Protein AF-A0A1H3PL70-F1 (afdb_monomer_lite)

InterPro domains:
  IPR025326 Domain of unknown function DUF4232 [PF14016] (12-129)

Sequence (131 aa):
GNIEPSFELSSTGHVNAHLKVTNAGEASCTLTDDFPDITFMDREGNPSDGLQINHGQPGTGGPVILEPGQSAAADVEWPADQGGPDGPACNRVWAVSLKMNNGEPKTIEPTNSGVFDLCGGEATISSWQED

Foldseek 3Di:
DDKDKDWAWPAWDLTWIKIKIWQQDQAKDWQFPDDWDKFFADPVRDGFPQWDKDWFDLDDDGIDIHHNGDMTMGTIWTALPSDDVVFWDKTKGQWMWTHGPPDDIDIDGHDPFGIWIDTRSTIDGDGDDDD

Radius of gyration: 15.52 Å; chains: 1; bounding box: 48×27×43 Å

Structure (mmCIF, N/CA/C/O backbone):
data_AF-A0A1H3PL70-F1
#
_entry.id   AF-A0A1H3PL70-F1
#
loop_
_atom_site.group_PDB
_atom_site.id
_atom_site.type_symbol
_atom_site.label_atom_id
_atom_site.label_alt_id
_atom_site.label_comp_id
_atom_site.label_asym_id
_atom_site.label_entity_id
_atom_site.label_seq_id
_atom_site.pdbx_PDB_ins_code
_atom_site.Cartn_x
_atom_site.Cartn_y
_atom_site.Cartn_z
_atom_site.occupancy
_atom_site.B_iso_or_equiv
_atom_site.auth_seq_id
_atom_site.auth_comp_id
_atom_site.auth_asym_id
_atom_site.auth_atom_id
_atom_site.pdbx_PDB_model_num
ATOM 1 N N . GLY A 1 1 ? -14.930 8.640 11.636 1.00 59.16 1 GLY A N 1
ATOM 2 C CA . GLY A 1 1 ? -14.140 7.643 12.378 1.00 59.16 1 GLY A CA 1
ATOM 3 C C . GLY A 1 1 ? -12.678 7.919 12.129 1.00 59.16 1 GLY A C 1
ATOM 4 O O . GLY A 1 1 ? -12.356 8.367 11.036 1.00 59.16 1 GLY A O 1
ATOM 5 N N . ASN A 1 2 ? -11.822 7.721 13.127 1.00 72.44 2 ASN A N 1
ATOM 6 C CA . ASN A 1 2 ? -10.379 7.719 12.906 1.00 72.44 2 ASN A CA 1
ATOM 7 C C . ASN A 1 2 ? -10.026 6.383 12.238 1.00 72.44 2 ASN A C 1
ATOM 9 O O . ASN A 1 2 ? -10.356 5.335 12.790 1.00 72.44 2 ASN A O 1
ATOM 13 N N . ILE A 1 3 ? -9.446 6.410 11.041 1.00 71.88 3 ILE A N 1
ATOM 14 C CA . ILE A 1 3 ? -9.103 5.203 10.287 1.00 71.88 3 ILE A CA 1
ATOM 15 C C . ILE A 1 3 ? -7.589 5.102 10.207 1.00 71.88 3 ILE A C 1
ATOM 17 O O . ILE A 1 3 ? -6.921 6.025 9.748 1.00 71.88 3 ILE A O 1
ATOM 21 N N . GLU A 1 4 ? -7.056 3.967 10.639 1.00 76.75 4 GLU A N 1
ATOM 22 C CA . GLU A 1 4 ? -5.626 3.704 10.643 1.00 76.75 4 GLU A CA 1
ATOM 23 C C . GLU A 1 4 ? -5.301 2.612 9.625 1.00 76.75 4 GLU A C 1
ATOM 25 O O . GLU A 1 4 ? -5.595 1.436 9.867 1.00 76.75 4 GLU A O 1
ATOM 30 N N . PRO A 1 5 ? -4.713 2.978 8.474 1.00 72.38 5 PRO A N 1
ATOM 31 C CA . PRO A 1 5 ? -4.197 1.999 7.542 1.00 72.38 5 PRO A CA 1
ATOM 32 C C . PRO A 1 5 ? -2.791 1.541 7.963 1.00 72.38 5 PRO A C 1
ATOM 34 O O . PRO A 1 5 ? -2.024 2.297 8.574 1.00 72.38 5 PRO A O 1
ATOM 37 N N . SER A 1 6 ? -2.472 0.299 7.614 1.00 74.00 6 SER A N 1
ATOM 38 C CA . SER A 1 6 ? -1.172 -0.353 7.764 1.00 74.00 6 SER A CA 1
ATOM 39 C C . SER A 1 6 ? -0.886 -1.210 6.534 1.00 74.00 6 SER A C 1
ATOM 41 O O . SER A 1 6 ? -1.791 -1.878 6.033 1.00 74.00 6 SER A O 1
ATOM 43 N N . PHE A 1 7 ? 0.365 -1.225 6.089 1.00 74.56 7 PHE A N 1
ATOM 44 C CA . PHE A 1 7 ? 0.822 -1.968 4.918 1.00 74.56 7 PHE A CA 1
ATOM 45 C C . PHE A 1 7 ? 1.950 -2.913 5.322 1.00 74.56 7 PHE A C 1
ATOM 47 O O . PHE A 1 7 ? 2.856 -2.503 6.046 1.00 74.56 7 PHE A O 1
ATOM 54 N N . GLU A 1 8 ? 1.886 -4.160 4.866 1.00 75.56 8 GLU A N 1
ATOM 55 C CA . GLU A 1 8 ? 2.882 -5.185 5.160 1.00 75.56 8 GLU A CA 1
ATOM 56 C C . GLU A 1 8 ? 3.264 -5.949 3.887 1.00 75.56 8 GLU A C 1
ATOM 58 O O . GLU A 1 8 ? 2.410 -6.469 3.166 1.00 75.56 8 GLU A O 1
ATOM 63 N N . LEU A 1 9 ? 4.570 -6.042 3.626 1.00 72.19 9 LEU A N 1
ATOM 64 C CA . LEU A 1 9 ? 5.139 -6.937 2.619 1.00 72.19 9 LEU A CA 1
ATOM 65 C C . LEU A 1 9 ? 5.537 -8.243 3.304 1.00 72.19 9 LEU A C 1
ATOM 67 O O . LEU A 1 9 ? 6.350 -8.241 4.226 1.00 72.19 9 LEU A O 1
ATOM 71 N N . SER A 1 10 ? 4.956 -9.355 2.857 1.00 60.97 10 SER A N 1
ATOM 72 C CA . SER A 1 10 ? 5.045 -10.638 3.560 1.00 60.97 10 SER A CA 1
ATOM 73 C C . SER A 1 10 ? 6.434 -11.288 3.502 1.00 60.97 10 SER A C 1
ATOM 75 O O . SER A 1 10 ? 6.796 -11.999 4.435 1.00 60.97 10 SER A O 1
ATOM 77 N N . SER A 1 11 ? 7.218 -11.073 2.436 1.00 63.81 11 SER A N 1
ATOM 78 C CA . SER A 1 11 ? 8.627 -11.502 2.297 1.00 63.81 11 SER A CA 1
ATOM 79 C C . SER A 1 11 ? 9.191 -11.091 0.924 1.00 63.81 11 SER A C 1
ATOM 81 O O . SER A 1 11 ? 8.559 -10.320 0.211 1.00 63.81 11 SER A O 1
ATOM 83 N N . THR A 1 12 ? 10.381 -11.580 0.555 1.00 65.12 12 THR A N 1
ATOM 84 C CA . THR A 1 12 ? 10.922 -11.496 -0.811 1.00 65.12 12 THR A CA 1
ATOM 85 C C . THR A 1 12 ? 10.422 -12.641 -1.698 1.00 65.12 12 THR A C 1
ATOM 87 O O . THR A 1 12 ? 10.383 -13.781 -1.234 1.00 65.12 12 THR A O 1
ATOM 90 N N . GLY A 1 13 ? 10.141 -12.373 -2.976 1.00 63.41 13 GLY A N 1
ATOM 91 C CA . GLY A 1 13 ? 9.662 -13.351 -3.968 1.00 63.41 13 GLY A CA 1
ATOM 92 C C . GLY A 1 13 ? 8.372 -12.890 -4.648 1.00 63.41 13 GLY A C 1
ATOM 93 O O . GLY A 1 13 ? 8.049 -11.706 -4.587 1.00 63.41 13 GLY A O 1
ATOM 94 N N . HIS A 1 14 ? 7.626 -13.811 -5.271 1.00 66.62 14 HIS A N 1
ATOM 95 C CA . HIS A 1 14 ? 6.266 -13.539 -5.762 1.00 66.62 14 HIS A CA 1
ATOM 96 C C . HIS A 1 14 ? 5.374 -13.159 -4.575 1.00 66.62 14 HIS A C 1
ATOM 98 O O . HIS A 1 14 ? 5.044 -14.016 -3.751 1.00 66.62 14 HIS A O 1
ATOM 104 N N . VAL A 1 15 ? 5.038 -11.876 -4.451 1.00 64.94 15 VAL A N 1
ATOM 105 C CA . VAL A 1 15 ? 4.457 -11.325 -3.223 1.00 64.94 15 VAL A CA 1
ATOM 106 C C . VAL A 1 15 ? 3.236 -10.491 -3.558 1.00 64.94 15 VAL A C 1
ATOM 108 O O . VAL A 1 15 ? 3.310 -9.556 -4.348 1.00 64.94 15 VAL A O 1
ATOM 111 N N . ASN A 1 16 ? 2.144 -10.791 -2.861 1.00 66.88 16 ASN A N 1
ATOM 112 C CA . ASN A 1 16 ? 1.033 -9.870 -2.691 1.00 66.88 16 ASN A CA 1
ATOM 113 C C . ASN A 1 16 ? 1.307 -9.066 -1.418 1.00 66.88 16 ASN A C 1
ATOM 115 O O . ASN A 1 16 ? 1.650 -9.646 -0.381 1.00 66.88 16 ASN A O 1
ATOM 119 N N . ALA A 1 17 ? 1.195 -7.741 -1.477 1.00 73.31 17 ALA A N 1
ATOM 120 C CA . ALA A 1 17 ? 1.285 -6.942 -0.261 1.00 73.31 17 ALA A CA 1
ATOM 121 C C . ALA A 1 17 ? -0.049 -6.990 0.489 1.00 73.31 17 ALA A C 1
ATOM 123 O O . ALA A 1 17 ? -1.114 -6.909 -0.118 1.00 73.31 17 ALA A O 1
ATOM 124 N N . HIS A 1 18 ? 0.002 -7.109 1.811 1.00 76.50 18 HIS A N 1
ATOM 125 C CA . HIS A 1 18 ? -1.189 -7.118 2.646 1.00 76.50 18 HIS A CA 1
ATOM 126 C C . HIS A 1 18 ? -1.457 -5.707 3.155 1.00 76.50 18 HIS A C 1
ATOM 128 O O . HIS A 1 18 ? -0.664 -5.113 3.888 1.00 76.50 18 HIS A O 1
ATOM 134 N N . LEU A 1 19 ? -2.610 -5.168 2.784 1.00 77.25 19 LEU A N 1
ATOM 135 C CA . LEU A 1 19 ? -3.096 -3.894 3.279 1.00 77.25 19 LEU A CA 1
ATOM 136 C C . LEU A 1 19 ? -4.204 -4.158 4.291 1.00 77.25 19 LEU A C 1
ATOM 138 O O . LEU A 1 19 ? -5.158 -4.883 4.019 1.00 77.25 19 LEU A O 1
ATOM 142 N N . LYS A 1 20 ? -4.094 -3.541 5.464 1.00 79.62 20 LYS A N 1
ATOM 143 C CA . LYS A 1 20 ? -5.093 -3.613 6.528 1.00 79.62 20 LYS A CA 1
ATOM 144 C C . LYS A 1 20 ? -5.515 -2.210 6.937 1.00 79.62 20 LYS A C 1
ATOM 146 O O . LYS A 1 20 ? -4.693 -1.316 7.089 1.00 79.62 20 LYS A O 1
ATOM 151 N N . VAL A 1 21 ? -6.808 -2.033 7.155 1.00 78.69 21 VAL A N 1
ATOM 152 C CA . VAL A 1 21 ? -7.430 -0.784 7.589 1.00 78.69 21 VAL A CA 1
ATOM 153 C C . VAL A 1 21 ? -8.202 -1.061 8.867 1.00 78.69 21 VAL A C 1
ATOM 155 O O . VAL A 1 21 ? -9.015 -1.980 8.895 1.00 78.69 21 VAL A O 1
ATOM 158 N N . THR A 1 22 ? -7.960 -0.287 9.925 1.00 83.12 22 THR A N 1
ATOM 159 C CA . THR A 1 22 ? -8.627 -0.449 11.227 1.00 83.12 22 THR A CA 1
ATOM 160 C C . THR A 1 22 ? -9.402 0.810 11.598 1.00 83.12 22 THR A C 1
ATOM 162 O O . THR A 1 22 ? -8.882 1.917 11.465 1.00 83.12 22 THR A O 1
ATOM 165 N N . ASN A 1 23 ? -10.634 0.661 12.089 1.00 82.56 23 ASN A N 1
ATOM 166 C CA . ASN A 1 23 ? -11.371 1.768 12.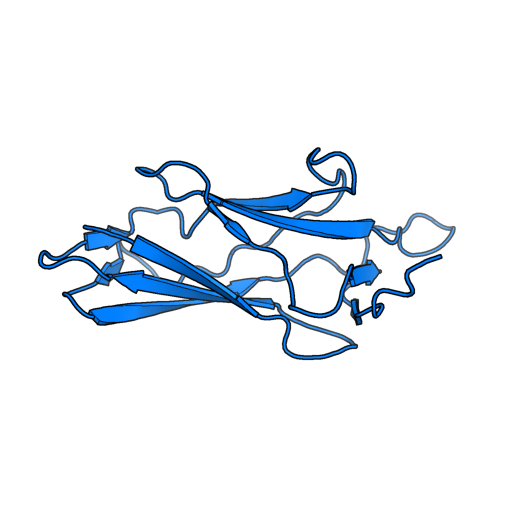695 1.00 82.56 23 ASN A CA 1
ATOM 167 C C . ASN A 1 23 ? -10.875 1.993 14.129 1.00 82.56 23 ASN A C 1
ATOM 169 O O . ASN A 1 23 ? -11.280 1.294 15.054 1.00 82.56 23 ASN A O 1
ATOM 173 N N . ALA A 1 24 ? -9.992 2.972 14.304 1.00 83.69 24 ALA A N 1
ATOM 174 C CA . ALA A 1 24 ? -9.461 3.399 15.596 1.00 83.69 24 ALA A CA 1
ATOM 175 C C . ALA A 1 24 ? -10.343 4.461 16.287 1.00 83.69 24 ALA A C 1
ATOM 177 O O . ALA A 1 24 ? -9.989 4.973 17.346 1.00 83.69 24 ALA A O 1
ATOM 178 N N . GLY A 1 25 ? -11.465 4.852 15.674 1.00 81.44 25 GLY A N 1
ATOM 179 C CA . GLY A 1 25 ? -12.417 5.795 16.253 1.00 81.44 25 GLY A CA 1
ATOM 180 C C . GLY A 1 25 ? -13.455 5.133 17.161 1.00 81.44 25 GLY A C 1
ATOM 181 O O . GLY A 1 25 ? -13.611 3.918 17.188 1.00 81.44 25 GLY A O 1
ATOM 182 N N . GLU A 1 26 ? -14.229 5.967 17.855 1.00 85.19 26 GLU A N 1
ATOM 183 C CA . GLU A 1 26 ? -15.310 5.529 18.756 1.00 85.19 26 GLU A CA 1
ATOM 184 C C . GLU A 1 26 ? -16.667 5.333 18.053 1.00 85.19 26 GLU A C 1
ATOM 186 O O . GLU A 1 26 ? -17.624 4.867 18.665 1.00 85.19 26 GLU A O 1
ATOM 191 N N . ALA A 1 27 ? -16.765 5.682 16.767 1.00 84.06 27 ALA A N 1
ATOM 192 C CA . ALA A 1 27 ? -17.977 5.550 15.958 1.00 84.06 27 ALA A CA 1
ATOM 193 C C . ALA A 1 27 ? -17.726 4.645 14.749 1.00 84.06 27 ALA A C 1
ATOM 195 O O . ALA A 1 27 ? -16.601 4.595 14.241 1.00 84.06 27 ALA A O 1
ATOM 196 N N . SER A 1 28 ? -18.776 3.980 14.260 1.00 81.50 28 SER A N 1
ATOM 197 C CA . SER A 1 28 ? -18.699 3.165 13.048 1.00 81.50 28 SER A CA 1
ATOM 198 C C . SER A 1 28 ? -18.230 3.985 11.842 1.00 81.50 28 SER A C 1
ATOM 200 O O . SER A 1 28 ? -18.425 5.203 11.744 1.00 81.50 28 SER A O 1
ATOM 202 N N . CYS A 1 29 ? -17.544 3.311 10.926 1.00 77.31 29 CYS A N 1
ATOM 203 C CA . CYS A 1 29 ? -17.018 3.901 9.709 1.00 77.31 29 CYS A CA 1
ATOM 204 C C . CYS A 1 29 ? -17.420 3.049 8.513 1.00 77.31 29 CYS A C 1
ATOM 206 O O . CYS A 1 29 ? -17.326 1.828 8.550 1.00 77.31 29 CYS A O 1
ATOM 208 N N . THR A 1 30 ? -17.882 3.695 7.451 1.00 78.81 30 THR A N 1
ATOM 209 C CA . THR A 1 30 ? -18.220 3.033 6.195 1.00 78.81 30 THR A CA 1
ATOM 210 C C . THR A 1 30 ? -17.093 3.269 5.199 1.00 78.81 30 THR A C 1
ATOM 212 O O . THR A 1 30 ? -16.803 4.415 4.860 1.00 78.81 30 THR A O 1
ATOM 215 N N . LEU A 1 31 ? -16.463 2.191 4.744 1.00 73.38 31 LEU A N 1
ATOM 216 C CA . LEU A 1 31 ? -15.561 2.189 3.603 1.00 73.38 31 LEU A CA 1
ATOM 217 C C . LEU A 1 31 ? -16.431 2.141 2.340 1.00 73.38 31 LEU A C 1
ATOM 219 O O . LEU A 1 31 ? -17.076 1.128 2.066 1.00 73.38 31 LEU A O 1
ATOM 223 N N . THR A 1 32 ? -16.522 3.258 1.625 1.00 63.44 32 THR A N 1
ATOM 224 C CA . THR A 1 32 ? -17.274 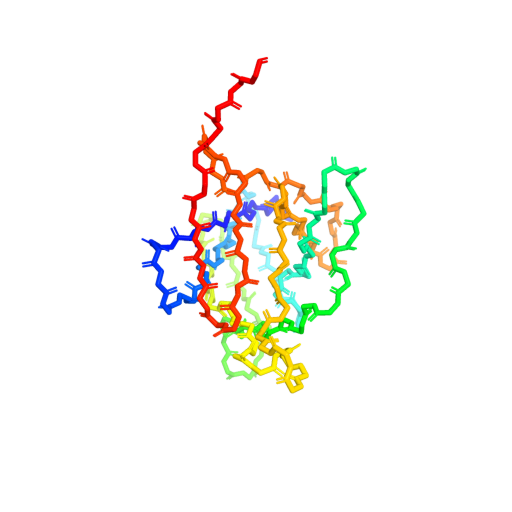3.368 0.366 1.00 63.44 32 THR A CA 1
ATOM 225 C C . THR A 1 32 ? -16.335 3.142 -0.806 1.00 63.44 32 THR A C 1
ATOM 227 O O . THR A 1 32 ? -15.338 3.853 -0.847 1.00 63.44 32 THR A O 1
ATOM 230 N N . ASP A 1 33 ? -16.694 2.205 -1.694 1.00 58.94 33 ASP A N 1
ATOM 231 C CA . ASP A 1 33 ? -16.154 1.778 -3.009 1.00 58.94 33 ASP A CA 1
ATOM 232 C C . ASP A 1 33 ? -14.631 1.742 -3.262 1.00 58.94 33 ASP A C 1
ATOM 234 O O . ASP A 1 33 ? -14.177 0.841 -3.965 1.00 58.94 33 ASP A O 1
ATOM 238 N N . ASP A 1 34 ? -13.834 2.570 -2.596 1.00 59.16 34 ASP A N 1
ATOM 239 C CA . ASP A 1 34 ? -12.380 2.583 -2.643 1.00 59.16 34 ASP A CA 1
ATOM 240 C C . ASP A 1 34 ? -11.824 2.223 -1.254 1.00 59.16 34 ASP A C 1
ATOM 242 O O . ASP A 1 34 ? -11.820 2.993 -0.284 1.00 59.16 34 ASP A O 1
ATOM 246 N N . PHE A 1 35 ? -11.365 0.977 -1.154 1.00 66.50 35 PHE A N 1
ATOM 247 C CA . PHE A 1 35 ? -10.274 0.612 -0.248 1.00 66.50 35 PHE A CA 1
ATOM 248 C C . PHE A 1 35 ? -9.083 1.544 -0.546 1.00 66.50 35 PHE A C 1
ATOM 250 O O . PHE A 1 35 ? -8.979 1.937 -1.706 1.00 66.50 35 PHE A O 1
ATOM 257 N N . PRO A 1 36 ? -8.237 1.961 0.427 1.00 71.88 36 PRO A N 1
ATOM 258 C CA . PRO A 1 36 ? -7.433 3.169 0.246 1.00 71.88 36 PRO A CA 1
ATOM 259 C C . PRO A 1 36 ? -6.677 3.172 -1.076 1.00 71.88 36 PRO A C 1
ATOM 261 O O . PRO A 1 36 ? -6.103 2.150 -1.460 1.00 71.88 36 PRO A O 1
ATOM 264 N N . ASP A 1 37 ? -6.652 4.330 -1.732 1.00 76.56 37 ASP A N 1
ATOM 265 C CA . ASP A 1 37 ? -5.774 4.549 -2.869 1.00 76.56 37 ASP A CA 1
ATOM 266 C C . ASP A 1 37 ? -4.341 4.310 -2.400 1.00 76.56 37 ASP A C 1
ATOM 268 O O . ASP A 1 37 ? -3.923 4.817 -1.355 1.00 76.56 37 ASP A O 1
ATOM 272 N N . ILE A 1 38 ? -3.595 3.533 -3.173 1.00 79.00 38 ILE A N 1
ATOM 273 C CA . ILE A 1 38 ? -2.227 3.144 -2.877 1.00 79.00 38 ILE A CA 1
ATOM 274 C C . ILE A 1 38 ? -1.366 3.836 -3.910 1.00 79.00 38 ILE A C 1
ATOM 276 O O . ILE A 1 38 ? -1.645 3.803 -5.106 1.00 79.00 38 ILE A O 1
ATOM 280 N N . THR A 1 39 ? -0.309 4.484 -3.456 1.00 81.06 39 THR A N 1
ATOM 281 C CA . THR A 1 39 ? 0.698 5.050 -4.344 1.00 81.06 39 THR A CA 1
ATOM 282 C C . THR A 1 39 ? 2.064 4.681 -3.813 1.00 81.06 39 THR A C 1
ATOM 284 O O . THR A 1 39 ? 2.421 5.038 -2.692 1.00 81.06 39 THR A O 1
ATOM 287 N N . PHE A 1 40 ? 2.830 3.961 -4.619 1.00 83.19 40 PHE A N 1
ATOM 288 C CA . PHE A 1 40 ? 4.244 3.744 -4.357 1.00 83.19 40 PHE A CA 1
ATOM 289 C C . PHE A 1 40 ? 5.018 5.000 -4.736 1.00 83.19 40 PHE A C 1
ATOM 291 O O . PHE A 1 40 ? 4.698 5.627 -5.745 1.00 83.19 40 PHE A O 1
ATOM 298 N N . MET A 1 41 ? 5.973 5.397 -3.902 1.00 84.38 41 MET A N 1
ATOM 299 C CA . MET A 1 41 ? 6.732 6.631 -4.078 1.00 84.38 41 MET A CA 1
ATOM 300 C C . MET A 1 41 ? 8.229 6.359 -4.227 1.00 84.38 41 MET A C 1
ATOM 302 O O . MET A 1 41 ? 8.783 5.477 -3.559 1.00 84.38 41 MET A O 1
ATOM 306 N N . ASP A 1 42 ? 8.870 7.146 -5.090 1.00 82.56 42 ASP A N 1
ATOM 307 C CA . ASP A 1 42 ? 10.322 7.210 -5.238 1.00 82.56 42 ASP A CA 1
ATOM 308 C C . ASP A 1 42 ? 10.989 7.898 -4.028 1.00 82.56 42 ASP A C 1
ATOM 310 O O . ASP A 1 42 ? 10.341 8.261 -3.039 1.00 82.56 42 ASP A O 1
ATOM 314 N N . ARG A 1 43 ? 12.315 8.060 -4.088 1.00 82.69 43 ARG A N 1
ATOM 315 C CA . ARG A 1 43 ? 13.106 8.676 -3.013 1.00 82.69 43 ARG A CA 1
ATOM 316 C C . ARG A 1 43 ? 12.718 10.133 -2.768 1.00 82.69 43 ARG A C 1
ATOM 318 O O . ARG A 1 43 ? 12.835 10.629 -1.649 1.00 82.69 43 ARG A O 1
ATOM 325 N N . GLU A 1 44 ? 12.318 10.823 -3.821 1.00 84.38 44 GLU A N 1
ATOM 326 C CA . GLU A 1 44 ? 11.943 12.226 -3.840 1.00 84.38 44 GLU A CA 1
ATOM 327 C C . GLU A 1 44 ? 10.486 12.451 -3.395 1.00 84.38 44 GLU A C 1
ATOM 329 O O . GLU A 1 44 ? 10.083 13.596 -3.180 1.00 84.38 44 GLU A O 1
ATOM 334 N N . GLY A 1 45 ? 9.716 11.375 -3.199 1.00 80.25 45 GLY A N 1
ATOM 335 C CA . GLY A 1 45 ? 8.313 11.410 -2.796 1.00 80.25 45 GLY A CA 1
ATOM 336 C C . GLY A 1 45 ? 7.338 11.555 -3.965 1.00 80.25 45 GLY A C 1
ATOM 337 O O . GLY A 1 45 ? 6.165 11.858 -3.742 1.00 80.25 45 GLY A O 1
ATOM 338 N N . ASN A 1 46 ? 7.791 11.356 -5.204 1.00 84.62 46 ASN A N 1
ATOM 339 C CA . ASN A 1 46 ? 6.918 11.339 -6.371 1.00 84.62 46 ASN A CA 1
ATOM 340 C C . ASN A 1 46 ? 6.318 9.942 -6.566 1.00 84.62 46 ASN A C 1
ATOM 342 O O . ASN A 1 46 ? 6.965 8.948 -6.236 1.00 84.62 46 ASN A O 1
ATOM 346 N N . PRO A 1 47 ? 5.107 9.836 -7.139 1.00 82.31 47 PRO A N 1
ATOM 347 C CA . PRO A 1 47 ? 4.547 8.554 -7.548 1.00 82.31 47 PRO A CA 1
ATOM 348 C C . PRO A 1 47 ? 5.496 7.788 -8.479 1.00 82.31 47 PRO A C 1
ATOM 350 O O . PRO A 1 47 ? 5.996 8.343 -9.454 1.00 82.31 47 PRO A O 1
ATOM 353 N N . SER A 1 48 ? 5.720 6.507 -8.197 1.00 77.56 48 SER A N 1
ATOM 354 C CA . SER A 1 48 ? 6.451 5.607 -9.084 1.00 77.56 48 SER A CA 1
ATOM 355 C C . SER A 1 48 ? 5.591 5.293 -10.311 1.00 77.56 48 SER A C 1
ATOM 357 O O . SER A 1 48 ? 4.578 4.594 -10.215 1.00 77.56 48 SER A O 1
ATOM 359 N N . ASP A 1 49 ? 5.992 5.815 -11.466 1.00 65.00 49 ASP A N 1
ATOM 360 C CA . ASP A 1 49 ? 5.321 5.556 -12.738 1.00 65.00 49 ASP A CA 1
ATOM 361 C C . ASP A 1 49 ? 5.444 4.075 -13.151 1.00 65.00 49 ASP A C 1
ATOM 363 O O . ASP A 1 49 ? 6.452 3.416 -12.910 1.00 65.00 49 ASP A O 1
ATOM 367 N N . GLY A 1 50 ? 4.415 3.530 -13.809 1.00 61.28 50 GLY A N 1
ATOM 368 C CA . GLY A 1 50 ? 4.459 2.172 -14.380 1.00 61.28 50 GLY A CA 1
ATOM 369 C C . GLY A 1 50 ? 4.067 1.029 -13.435 1.00 61.28 50 GLY A C 1
ATOM 370 O O . GLY A 1 50 ? 4.088 -0.129 -13.843 1.00 61.28 50 GLY A O 1
ATOM 371 N N . LEU A 1 51 ? 3.645 1.314 -12.201 1.00 67.44 51 LEU A N 1
ATOM 372 C CA . LEU A 1 51 ? 3.033 0.315 -11.320 1.00 67.44 51 LEU A CA 1
ATOM 373 C C . LEU A 1 51 ? 1.508 0.371 -11.446 1.00 67.44 51 LEU A C 1
ATOM 375 O O . LEU A 1 51 ? 0.857 1.274 -10.927 1.00 67.44 51 LEU A O 1
ATOM 379 N N . GLN A 1 52 ? 0.925 -0.606 -12.142 1.00 66.62 52 GLN A N 1
ATOM 380 C CA . GLN A 1 52 ? -0.520 -0.830 -12.077 1.00 66.62 52 GLN A CA 1
ATOM 381 C C . GLN A 1 52 ? -0.834 -1.629 -10.817 1.00 66.62 52 GLN A C 1
ATOM 383 O O . GLN A 1 52 ? -0.378 -2.759 -10.674 1.00 66.62 52 GLN A O 1
ATOM 388 N N . ILE A 1 53 ? -1.591 -1.033 -9.904 1.00 71.12 53 ILE A N 1
ATOM 389 C CA . ILE A 1 53 ? -1.941 -1.656 -8.632 1.00 71.12 53 ILE A CA 1
ATOM 390 C C . ILE A 1 53 ? -3.345 -2.240 -8.760 1.00 71.12 53 ILE A C 1
ATOM 392 O O . ILE A 1 53 ? -4.302 -1.521 -9.040 1.00 71.12 53 ILE A O 1
ATOM 396 N N . ASN A 1 54 ? -3.473 -3.546 -8.549 1.00 69.62 54 ASN A N 1
ATOM 397 C CA . ASN A 1 54 ? -4.766 -4.188 -8.376 1.00 69.62 54 ASN A CA 1
ATOM 398 C C . ASN A 1 54 ? -5.130 -4.115 -6.896 1.00 69.62 54 ASN A C 1
ATOM 400 O O . ASN A 1 54 ? -4.545 -4.802 -6.057 1.00 69.62 54 ASN A O 1
ATOM 404 N N . HIS A 1 55 ? -6.096 -3.257 -6.583 1.00 66.44 55 HIS A N 1
ATOM 405 C CA . HIS A 1 55 ? -6.634 -3.134 -5.239 1.00 66.44 55 HIS A CA 1
ATOM 406 C C . HIS A 1 55 ? -7.572 -4.314 -5.005 1.00 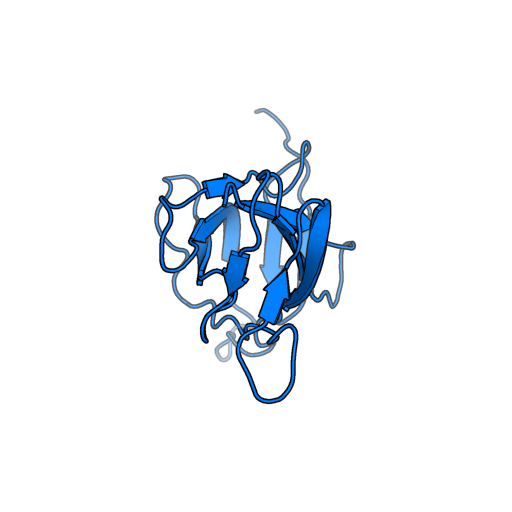66.44 55 HIS A C 1
ATOM 408 O O . HIS A 1 55 ? -8.642 -4.392 -5.615 1.00 66.44 55 HIS A O 1
ATOM 414 N N . GLY A 1 56 ? -7.198 -5.241 -4.126 1.00 59.03 56 GLY A N 1
ATOM 415 C CA . GLY A 1 56 ? -8.175 -6.172 -3.588 1.00 59.03 56 GLY A CA 1
ATOM 416 C C . GLY A 1 56 ? -9.316 -5.383 -2.938 1.00 59.03 56 GLY A C 1
ATOM 417 O O . GLY A 1 56 ? -9.085 -4.442 -2.177 1.00 59.03 56 GLY A O 1
ATOM 418 N N . GLN A 1 57 ? -10.563 -5.742 -3.237 1.00 61.84 57 GLN A N 1
ATOM 419 C CA . GLN A 1 57 ? -11.702 -5.213 -2.492 1.00 61.84 57 GLN A CA 1
ATOM 420 C C . GLN A 1 57 ? -11.871 -6.045 -1.213 1.00 61.84 57 GLN A C 1
ATOM 422 O O . GLN A 1 57 ? -11.971 -7.270 -1.309 1.00 61.84 57 GLN A O 1
ATOM 427 N N . PRO A 1 58 ? -11.980 -5.435 -0.017 1.00 59.81 58 PRO A N 1
ATOM 428 C CA . PRO A 1 58 ? -12.204 -6.164 1.238 1.00 59.81 58 PRO A CA 1
ATOM 429 C C . PRO A 1 58 ? -13.602 -6.810 1.349 1.00 59.81 58 PRO A C 1
ATOM 431 O O . PRO A 1 58 ? -14.005 -7.248 2.425 1.00 59.81 58 PRO A O 1
ATOM 434 N N . GLY A 1 59 ? -14.375 -6.862 0.263 1.00 53.66 59 GLY A N 1
ATOM 435 C CA . GLY A 1 59 ? -15.706 -7.450 0.226 1.00 53.66 59 GLY A CA 1
ATOM 436 C C . GLY A 1 59 ? -16.276 -7.477 -1.188 1.00 53.66 59 GLY A C 1
ATOM 437 O O . GLY A 1 59 ? -16.015 -6.596 -2.002 1.00 53.66 59 GLY A O 1
ATOM 438 N N . THR A 1 60 ? -17.073 -8.500 -1.484 1.00 49.16 60 THR A N 1
ATOM 439 C CA . THR A 1 60 ? -17.743 -8.673 -2.775 1.00 49.16 60 THR A CA 1
ATOM 440 C C . THR A 1 60 ? -19.162 -8.104 -2.699 1.00 49.16 60 THR A C 1
ATOM 442 O O . THR A 1 60 ? -20.108 -8.800 -2.340 1.00 49.16 60 THR A O 1
ATOM 445 N N . GLY A 1 61 ? -19.330 -6.820 -3.037 1.00 55.16 61 GLY A N 1
ATOM 446 C CA . GLY A 1 61 ? -20.649 -6.287 -3.417 1.00 55.16 61 GLY A CA 1
ATOM 447 C C . GLY A 1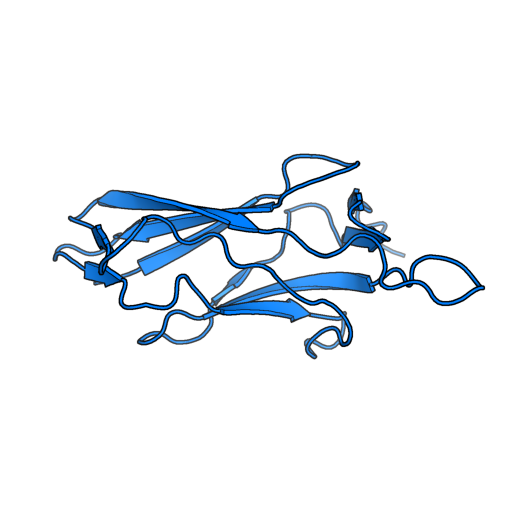 61 ? -21.321 -5.266 -2.491 1.00 55.16 61 GLY A C 1
ATOM 448 O O . GLY A 1 61 ? -22.547 -5.169 -2.515 1.00 55.16 61 GLY A O 1
ATOM 449 N N . GLY A 1 62 ? -20.572 -4.487 -1.708 1.00 60.72 62 GLY A N 1
ATOM 450 C CA . GLY A 1 62 ? -21.141 -3.346 -0.985 1.00 60.72 62 GLY A CA 1
ATOM 451 C C . GLY A 1 62 ? -20.143 -2.618 -0.083 1.00 60.72 62 GLY A C 1
ATOM 452 O O . GLY A 1 62 ? -19.029 -3.107 0.114 1.00 60.72 62 GLY A O 1
ATOM 453 N N . PRO A 1 63 ? -20.537 -1.464 0.483 1.00 71.75 63 PRO A N 1
ATOM 454 C CA . PRO A 1 63 ? -19.693 -0.721 1.406 1.00 71.75 63 PRO A CA 1
ATOM 455 C C . PRO A 1 63 ? -19.369 -1.562 2.648 1.00 71.75 63 PRO A C 1
ATOM 457 O O . PRO A 1 63 ? -20.258 -2.168 3.252 1.00 71.75 63 PRO A O 1
ATOM 460 N N . VAL A 1 64 ? -18.099 -1.579 3.052 1.00 76.69 64 VAL A N 1
ATOM 461 C CA . VAL A 1 64 ? -17.661 -2.299 4.256 1.00 76.69 64 VAL A CA 1
ATOM 462 C C . VAL A 1 64 ? -17.866 -1.402 5.469 1.00 76.69 64 VAL A C 1
ATOM 464 O O . VAL A 1 64 ? -17.274 -0.330 5.564 1.00 76.69 64 VAL A O 1
ATOM 467 N N . ILE A 1 65 ? -18.705 -1.829 6.410 1.00 82.69 65 ILE A N 1
ATOM 468 C CA . ILE A 1 65 ? -18.920 -1.114 7.673 1.00 82.69 65 ILE A CA 1
ATOM 469 C C . ILE A 1 65 ? -17.984 -1.702 8.730 1.00 82.69 65 ILE A C 1
ATOM 471 O O . ILE A 1 65 ? -18.043 -2.894 9.019 1.00 82.69 65 ILE A O 1
ATOM 475 N N . LEU A 1 66 ? -17.131 -0.854 9.301 1.00 83.19 66 LEU A N 1
ATOM 476 C CA . LEU A 1 66 ? -16.240 -1.170 10.410 1.00 83.19 66 LEU A CA 1
ATOM 477 C C . LEU A 1 66 ? -16.755 -0.513 11.691 1.00 83.19 66 LEU A C 1
ATOM 479 O O . LEU A 1 66 ? -16.744 0.713 11.819 1.00 83.19 66 LEU A O 1
ATOM 483 N N . GLU A 1 67 ? -17.156 -1.317 12.666 1.00 88.56 67 GLU A N 1
ATOM 484 C CA . GLU A 1 67 ? -17.392 -0.870 14.042 1.00 88.56 67 GLU A CA 1
ATOM 485 C C . GLU A 1 67 ? -16.072 -0.474 14.736 1.00 88.56 67 GLU A C 1
ATOM 487 O O . GLU A 1 67 ? -14.992 -0.831 14.248 1.00 88.56 67 GLU A O 1
ATOM 492 N N . PRO A 1 68 ? -16.112 0.263 15.864 1.00 88.38 68 PRO A N 1
ATOM 493 C CA . PRO A 1 68 ? -14.917 0.586 16.643 1.00 88.38 68 PRO A CA 1
ATOM 494 C C . PRO A 1 68 ? -14.041 -0.645 16.922 1.00 88.38 68 PRO A C 1
ATOM 496 O O . PRO A 1 68 ? -14.508 -1.656 17.447 1.00 88.38 68 PRO A O 1
ATOM 499 N N . GLY A 1 69 ? -12.764 -0.562 16.549 1.00 84.38 69 GLY A N 1
ATOM 500 C CA . GLY A 1 69 ? -11.773 -1.631 16.688 1.00 84.38 69 GLY A CA 1
ATOM 501 C C . GLY A 1 69 ? -11.801 -2.710 15.600 1.00 84.38 69 GLY A C 1
ATOM 502 O O . GLY A 1 69 ? -10.927 -3.576 15.599 1.00 84.38 69 GLY A O 1
ATOM 503 N N . GLN A 1 70 ? -12.759 -2.689 14.668 1.00 84.69 70 GLN A N 1
ATOM 504 C CA . GLN A 1 70 ? -12.790 -3.646 13.562 1.00 84.69 70 GLN A CA 1
ATOM 505 C C . GLN A 1 70 ? -11.797 -3.283 12.459 1.00 84.69 70 GLN A C 1
ATOM 507 O O . GLN A 1 70 ? -11.471 -2.112 12.240 1.00 84.69 70 GLN A O 1
ATOM 512 N N . SER A 1 71 ? -11.357 -4.308 11.729 1.00 82.88 71 SER A N 1
ATOM 513 C CA . SER A 1 71 ? -10.445 -4.161 10.602 1.00 82.88 71 SER A CA 1
ATOM 514 C C . SER A 1 71 ? -10.978 -4.828 9.339 1.00 82.88 71 SER A C 1
ATOM 516 O O . SER A 1 71 ? -11.624 -5.872 9.405 1.00 82.88 71 SER A O 1
ATOM 518 N N . ALA A 1 72 ? -10.619 -4.254 8.197 1.00 79.00 72 ALA A N 1
ATOM 519 C CA . ALA A 1 72 ? -10.710 -4.863 6.877 1.00 79.00 72 ALA A CA 1
ATOM 520 C C . ALA A 1 72 ? -9.295 -5.074 6.327 1.00 79.00 72 ALA A C 1
ATOM 522 O O . ALA A 1 72 ? -8.394 -4.295 6.640 1.00 79.00 72 ALA A O 1
ATOM 523 N N . ALA A 1 73 ? -9.096 -6.105 5.512 1.00 78.06 73 ALA A N 1
ATOM 524 C CA . ALA A 1 73 ? -7.827 -6.349 4.840 1.00 78.06 73 ALA A CA 1
ATOM 525 C C . ALA A 1 73 ? -8.059 -6.745 3.383 1.00 78.06 73 ALA A C 1
ATOM 527 O O . ALA A 1 73 ? -9.101 -7.319 3.062 1.00 78.06 73 ALA A O 1
ATOM 528 N N . ALA A 1 74 ? -7.091 -6.435 2.528 1.00 73.94 74 ALA A N 1
ATOM 529 C CA . ALA A 1 74 ? -7.057 -6.907 1.159 1.00 73.94 74 ALA A CA 1
ATOM 530 C C . ALA A 1 74 ? -5.618 -7.110 0.687 1.00 73.94 74 ALA A C 1
ATOM 532 O O . ALA A 1 74 ? -4.680 -6.494 1.203 1.00 73.94 74 ALA A O 1
ATOM 533 N N . ASP A 1 75 ? -5.489 -7.962 -0.320 1.00 75.25 75 ASP A N 1
ATOM 534 C CA . ASP A 1 75 ? -4.231 -8.217 -0.997 1.00 75.25 75 ASP A CA 1
ATOM 535 C C . ASP A 1 75 ? -4.052 -7.216 -2.138 1.00 75.25 75 ASP A C 1
ATOM 537 O O . ASP A 1 75 ? -5.004 -6.841 -2.827 1.00 75.25 75 ASP A O 1
ATOM 541 N N . VAL A 1 76 ? -2.819 -6.762 -2.300 1.00 74.38 76 VAL A N 1
ATOM 542 C CA . VAL A 1 76 ? -2.397 -5.795 -3.303 1.00 74.38 76 VAL A CA 1
ATOM 543 C C . VAL A 1 76 ? -1.445 -6.506 -4.243 1.00 74.38 76 VAL A C 1
ATOM 545 O O . VAL A 1 76 ? -0.417 -7.029 -3.809 1.00 74.38 76 VAL A O 1
ATOM 548 N N . GLU A 1 77 ? -1.785 -6.504 -5.526 1.00 74.00 77 GLU A N 1
ATOM 549 C CA . GLU A 1 77 ? -0.995 -7.158 -6.568 1.00 74.00 77 GLU A CA 1
ATOM 550 C C . GLU A 1 77 ? -0.524 -6.128 -7.600 1.00 74.00 77 GLU A C 1
ATOM 552 O O . GLU A 1 77 ? -1.231 -5.163 -7.898 1.00 74.00 77 GLU A O 1
ATOM 557 N N . TRP A 1 78 ? 0.655 -6.348 -8.182 1.00 75.19 78 TRP A N 1
ATOM 558 C CA . TRP A 1 78 ? 1.164 -5.600 -9.335 1.00 75.19 78 TRP A CA 1
ATOM 559 C C . TRP A 1 78 ? 1.565 -6.583 -10.445 1.00 75.19 78 TRP A C 1
ATOM 561 O O . TRP A 1 78 ? 2.048 -7.681 -10.156 1.00 75.19 78 TRP A O 1
ATOM 571 N N . PRO A 1 79 ? 1.345 -6.243 -11.727 1.00 64.94 79 PRO A N 1
ATOM 572 C CA . PRO A 1 79 ? 1.513 -7.188 -12.822 1.00 64.94 79 PRO A CA 1
ATOM 573 C C . PRO A 1 79 ? 2.974 -7.600 -13.021 1.00 64.94 79 PRO A C 1
ATOM 575 O O . PRO A 1 79 ? 3.899 -6.796 -12.885 1.00 64.94 79 PRO A O 1
ATOM 578 N N . ALA A 1 80 ? 3.152 -8.860 -13.426 1.00 58.84 80 ALA A N 1
ATOM 579 C CA . ALA A 1 80 ? 4.460 -9.452 -13.682 1.00 58.84 80 ALA A CA 1
ATOM 580 C C . ALA A 1 80 ? 5.149 -8.956 -14.971 1.00 58.84 80 ALA A C 1
ATOM 582 O O . ALA A 1 80 ? 6.369 -9.017 -15.090 1.00 58.84 80 ALA A O 1
ATOM 583 N N . ASP A 1 81 ? 4.383 -8.397 -15.909 1.00 55.34 81 ASP A N 1
ATOM 584 C CA . ASP A 1 81 ? 4.850 -8.045 -17.255 1.00 55.34 81 ASP A CA 1
ATOM 585 C C . ASP A 1 81 ? 4.907 -6.525 -17.492 1.00 55.34 81 ASP A C 1
ATOM 587 O O . ASP A 1 81 ? 4.321 -6.001 -18.435 1.00 55.34 81 ASP A O 1
ATOM 591 N N . GLN A 1 82 ? 5.641 -5.784 -16.658 1.00 54.84 82 GLN A N 1
ATOM 592 C CA . GLN A 1 82 ? 6.021 -4.392 -16.985 1.00 54.84 82 GLN A CA 1
ATOM 593 C C . GLN A 1 82 ? 7.311 -4.322 -17.830 1.00 54.84 82 GLN A C 1
ATOM 595 O O . GLN A 1 82 ? 7.868 -3.250 -18.059 1.00 54.84 82 GLN A O 1
ATOM 600 N N . GLY A 1 83 ? 7.828 -5.470 -18.276 1.00 49.41 83 GLY A N 1
ATOM 601 C CA . GLY A 1 83 ? 9.054 -5.563 -19.059 1.00 49.41 83 GLY A CA 1
ATOM 602 C C . GLY A 1 83 ? 8.818 -5.517 -20.558 1.00 49.41 83 GLY A C 1
ATOM 603 O O . GLY A 1 83 ? 8.077 -6.331 -21.104 1.00 49.41 83 GLY A O 1
ATOM 604 N N . GLY A 1 84 ? 9.507 -4.603 -21.240 1.00 52.59 84 GLY A N 1
ATOM 605 C CA . GLY A 1 84 ? 9.740 -4.720 -22.677 1.00 52.59 84 GLY A CA 1
ATOM 606 C C . GLY A 1 84 ? 10.664 -5.909 -23.007 1.00 52.59 84 GLY A C 1
ATOM 607 O O . GLY A 1 84 ? 10.986 -6.715 -22.134 1.00 52.59 84 GLY A O 1
ATOM 608 N N . PRO A 1 85 ? 11.160 -6.021 -24.252 1.00 52.62 85 PRO A N 1
ATOM 609 C CA . PRO A 1 85 ? 12.066 -7.103 -24.668 1.00 52.62 85 PRO A CA 1
ATOM 610 C C . PRO A 1 85 ? 13.370 -7.210 -23.847 1.00 52.62 85 PRO A C 1
ATOM 612 O O . PRO A 1 85 ? 14.063 -8.219 -23.954 1.00 52.62 85 PRO A O 1
ATOM 615 N N . ASP A 1 86 ? 13.676 -6.206 -23.020 1.00 57.59 86 ASP A N 1
ATOM 616 C CA . ASP A 1 86 ? 14.862 -6.120 -22.163 1.00 57.59 86 ASP A CA 1
ATOM 617 C C . ASP A 1 86 ? 14.647 -6.661 -20.726 1.00 57.59 86 ASP A C 1
ATOM 619 O O . ASP A 1 86 ? 15.577 -6.641 -19.921 1.00 57.59 86 ASP A O 1
ATOM 623 N N . GLY A 1 87 ? 13.453 -7.181 -20.401 1.00 53.41 87 GLY A N 1
ATOM 624 C CA . GLY A 1 87 ? 13.108 -7.726 -19.077 1.00 53.41 87 GLY A CA 1
ATOM 625 C C . GLY A 1 87 ? 12.259 -6.778 -18.214 1.00 53.41 87 GLY A C 1
ATOM 626 O O . GLY A 1 87 ? 12.008 -5.642 -18.622 1.00 53.41 87 GLY A O 1
ATOM 627 N N . PRO A 1 88 ? 11.754 -7.236 -17.046 1.00 61.81 88 PRO A N 1
ATOM 628 C CA . PRO A 1 88 ? 10.851 -6.453 -16.201 1.00 61.81 88 PRO A CA 1
ATOM 629 C C . PRO A 1 88 ? 11.525 -5.171 -15.704 1.00 61.81 88 PRO A C 1
ATOM 631 O O . PRO A 1 88 ? 12.602 -5.221 -15.111 1.00 61.81 88 PRO A O 1
ATOM 634 N N . ALA A 1 89 ? 10.879 -4.021 -15.916 1.00 69.75 89 ALA A N 1
ATOM 635 C CA . ALA A 1 89 ? 11.295 -2.780 -15.278 1.00 69.75 89 ALA A CA 1
ATOM 636 C C . ALA A 1 89 ? 11.136 -2.924 -13.756 1.00 69.75 89 ALA A C 1
ATOM 638 O O . ALA A 1 89 ? 10.043 -3.211 -13.265 1.00 69.75 89 ALA A O 1
ATOM 639 N N . CYS A 1 90 ? 12.236 -2.754 -13.021 1.00 74.94 90 CYS A N 1
ATOM 640 C CA . CYS A 1 90 ? 12.225 -2.749 -11.564 1.00 74.94 90 CYS A CA 1
ATOM 641 C C . CYS A 1 90 ? 11.921 -1.341 -11.054 1.00 74.94 90 CYS A C 1
ATOM 643 O O . CYS A 1 90 ? 12.678 -0.408 -11.327 1.00 74.94 90 CYS A O 1
ATOM 645 N N . ASN A 1 91 ? 10.845 -1.199 -10.284 1.00 78.19 91 ASN A N 1
ATOM 646 C CA . ASN A 1 91 ? 10.525 0.042 -9.593 1.00 78.19 91 ASN A CA 1
ATOM 647 C C . ASN A 1 91 ? 11.053 -0.016 -8.170 1.00 78.19 91 ASN A C 1
ATOM 649 O O . ASN A 1 91 ? 10.627 -0.852 -7.375 1.00 78.19 91 ASN A O 1
ATOM 653 N N . ARG A 1 92 ? 11.971 0.890 -7.849 1.00 81.62 92 ARG A N 1
ATOM 654 C CA . ARG A 1 92 ? 12.473 1.040 -6.493 1.00 81.62 92 ARG A CA 1
ATOM 655 C C . ARG A 1 92 ? 11.540 1.952 -5.703 1.00 81.62 92 ARG A C 1
ATOM 657 O O . ARG A 1 92 ? 11.275 3.074 -6.127 1.00 81.62 92 ARG A O 1
ATOM 664 N N . VAL A 1 93 ? 11.048 1.467 -4.570 1.00 81.44 93 VAL A N 1
ATOM 665 C CA . VAL A 1 93 ? 10.017 2.125 -3.767 1.00 81.44 93 VAL A CA 1
ATOM 666 C C . VAL A 1 93 ? 10.558 2.462 -2.384 1.00 81.44 93 VAL A C 1
ATOM 668 O O . VAL A 1 93 ? 11.012 1.585 -1.647 1.00 81.44 93 VAL A O 1
ATOM 671 N N . TRP A 1 94 ? 10.474 3.740 -2.019 1.00 81.38 94 TRP A N 1
ATOM 672 C CA . TRP A 1 94 ? 10.925 4.263 -0.728 1.00 81.38 94 TRP A CA 1
ATOM 673 C C . TRP A 1 94 ? 9.788 4.436 0.271 1.00 81.38 94 TRP A C 1
ATOM 675 O O . TRP A 1 94 ? 10.017 4.328 1.474 1.00 81.38 94 TRP A O 1
ATOM 685 N N . ALA A 1 95 ? 8.569 4.683 -0.205 1.00 79.50 95 ALA A N 1
ATOM 686 C CA . ALA A 1 95 ? 7.411 4.891 0.652 1.00 79.50 95 ALA A CA 1
ATOM 687 C C . ALA A 1 95 ? 6.108 4.454 -0.025 1.00 79.50 95 ALA A C 1
ATOM 689 O O . ALA A 1 95 ? 6.019 4.370 -1.251 1.00 79.50 95 ALA A O 1
ATOM 690 N N . VAL A 1 96 ? 5.084 4.194 0.788 1.00 79.69 96 VAL A N 1
ATOM 691 C CA . VAL A 1 96 ? 3.724 3.891 0.332 1.00 79.69 96 VAL A CA 1
ATOM 692 C C . VAL A 1 96 ? 2.780 4.956 0.873 1.00 79.69 96 VAL A C 1
ATOM 694 O O . VAL A 1 96 ? 2.675 5.143 2.081 1.00 79.69 96 VAL A O 1
ATOM 697 N N . SER A 1 97 ? 2.081 5.666 -0.004 1.00 79.12 97 SER A N 1
ATOM 698 C CA . SER A 1 97 ? 0.994 6.566 0.376 1.00 79.12 97 SER A CA 1
ATOM 699 C C . SER A 1 97 ? -0.313 5.797 0.349 1.00 79.12 97 SER A C 1
ATOM 701 O O . SER A 1 97 ? -0.619 5.147 -0.650 1.00 79.12 97 SER A O 1
ATOM 703 N N . LEU A 1 98 ? -1.074 5.873 1.437 1.00 77.00 98 LEU A N 1
ATOM 704 C CA . LEU A 1 98 ? -2.406 5.293 1.550 1.00 77.00 98 LEU A CA 1
ATOM 705 C C . LEU A 1 98 ? -3.411 6.415 1.774 1.00 77.00 98 LEU A C 1
ATOM 707 O O . LEU A 1 98 ? -3.364 7.100 2.798 1.00 77.00 98 LEU A O 1
ATOM 711 N N . LYS A 1 99 ? -4.336 6.609 0.839 1.00 75.06 99 LYS A N 1
ATOM 712 C CA . LYS A 1 99 ? -5.345 7.664 0.927 1.00 75.06 99 LYS A CA 1
ATOM 713 C C . LYS A 1 99 ? -6.739 7.061 1.010 1.00 75.06 99 LYS A C 1
ATOM 715 O O . LYS A 1 99 ? -7.203 6.386 0.105 1.00 75.06 99 LYS A O 1
ATOM 720 N N . MET A 1 100 ? -7.427 7.340 2.111 1.00 72.50 100 MET A N 1
ATOM 721 C CA . MET A 1 100 ? -8.847 7.020 2.242 1.00 72.50 100 MET A CA 1
ATOM 722 C C . MET A 1 100 ? -9.681 8.089 1.522 1.00 72.50 100 MET A C 1
ATOM 724 O O . MET A 1 100 ? -9.346 9.270 1.605 1.00 72.50 100 MET A O 1
ATOM 728 N N . ASN A 1 101 ? -10.818 7.710 0.933 1.00 60.88 101 ASN A N 1
ATOM 729 C CA . ASN A 1 101 ? -11.731 8.620 0.218 1.00 60.88 101 ASN A CA 1
ATOM 730 C C . ASN A 1 101 ? -12.099 9.919 0.966 1.00 60.88 101 ASN A C 1
ATOM 732 O O . ASN A 1 101 ? -12.328 10.951 0.341 1.00 60.88 101 ASN A O 1
ATOM 736 N N . ASN A 1 102 ? -12.107 9.889 2.303 1.00 58.50 102 ASN A N 1
ATOM 737 C CA . ASN A 1 102 ? -12.500 11.018 3.154 1.00 58.50 102 ASN A CA 1
ATOM 738 C C . ASN A 1 102 ? -11.386 11.493 4.109 1.00 58.50 102 ASN A C 1
ATOM 740 O O . ASN A 1 102 ? -11.679 12.184 5.084 1.00 58.50 102 ASN A O 1
ATOM 744 N N . GLY A 1 103 ? -10.135 11.079 3.888 1.00 60.97 103 GLY A N 1
ATOM 745 C CA . GLY A 1 103 ? -9.006 11.378 4.772 1.00 60.97 103 GLY A CA 1
ATOM 746 C C . GLY A 1 103 ? -7.846 12.061 4.054 1.00 60.97 103 GLY A C 1
ATOM 747 O O . GLY A 1 103 ? -7.720 11.988 2.831 1.00 60.97 103 GLY A O 1
ATOM 748 N N . GLU A 1 104 ? -6.975 12.710 4.826 1.00 58.66 104 GLU A N 1
ATOM 749 C CA . GLU A 1 104 ? -5.657 13.079 4.311 1.00 58.66 104 GLU A CA 1
ATOM 750 C C . GLU A 1 104 ? -4.843 11.807 4.007 1.00 58.66 104 GLU A C 1
ATOM 752 O O . GLU A 1 104 ? -4.993 10.805 4.717 1.00 58.66 104 GLU A O 1
ATOM 757 N N . PRO A 1 105 ? -3.999 11.812 2.958 1.00 64.19 105 PRO A N 1
ATOM 758 C CA . PRO A 1 105 ? -3.104 10.697 2.679 1.00 64.19 105 PRO A CA 1
ATOM 759 C C . PRO A 1 105 ? -2.203 10.414 3.881 1.00 64.19 105 PRO A C 1
ATOM 761 O O . PRO A 1 105 ? -1.603 11.328 4.448 1.00 64.19 105 PRO A O 1
ATOM 764 N N . LYS A 1 106 ? -2.074 9.141 4.245 1.00 70.94 106 LYS A N 1
ATOM 765 C CA . LYS A 1 106 ? -1.114 8.680 5.242 1.00 70.94 106 LYS A CA 1
ATOM 766 C C . LYS A 1 106 ? 0.043 7.999 4.525 1.00 70.94 106 LYS A C 1
ATOM 768 O O . LYS A 1 106 ? -0.122 6.922 3.958 1.00 70.94 106 LYS A O 1
ATOM 773 N N . THR A 1 107 ? 1.214 8.619 4.586 1.00 71.12 107 THR A N 1
ATOM 774 C CA . THR A 1 107 ? 2.455 8.007 4.110 1.00 71.12 107 THR A CA 1
ATOM 775 C C . THR A 1 107 ? 2.977 7.029 5.151 1.00 71.12 107 THR A C 1
ATOM 777 O O . THR A 1 107 ? 3.117 7.368 6.327 1.00 71.12 107 THR A O 1
ATOM 780 N N . ILE A 1 108 ? 3.244 5.807 4.711 1.00 70.81 108 ILE A N 1
ATOM 781 C CA . ILE A 1 108 ? 3.806 4.727 5.506 1.00 70.81 108 ILE A CA 1
ATOM 782 C C . ILE A 1 108 ? 5.154 4.358 4.903 1.00 70.81 108 ILE A C 1
ATOM 784 O O . ILE A 1 108 ? 5.270 4.111 3.699 1.00 70.81 108 ILE A O 1
ATOM 788 N N . GLU A 1 109 ? 6.172 4.302 5.756 1.00 67.44 109 GLU A N 1
ATOM 789 C CA . GLU A 1 109 ? 7.430 3.683 5.372 1.00 67.44 109 GLU A CA 1
ATOM 790 C C . GLU A 1 109 ? 7.235 2.161 5.352 1.00 67.44 109 GLU A C 1
ATOM 792 O O . GLU A 1 109 ? 6.724 1.597 6.322 1.00 67.44 109 GLU A O 1
ATOM 797 N N . PRO A 1 110 ? 7.589 1.480 4.254 1.00 58.31 110 PRO A N 1
ATOM 798 C CA . PRO A 1 110 ? 7.115 0.126 3.967 1.00 58.31 110 PRO A CA 1
ATOM 799 C C . PRO A 1 110 ? 7.635 -0.903 4.976 1.00 58.31 110 PRO A C 1
ATOM 801 O O . PRO A 1 110 ? 7.006 -1.938 5.179 1.00 58.31 110 PRO A O 1
ATOM 804 N N . THR A 1 111 ? 8.778 -0.614 5.612 1.00 54.78 111 THR A N 1
ATOM 805 C CA . THR A 1 111 ? 9.370 -1.366 6.723 1.00 54.78 111 THR A CA 1
ATOM 806 C C . THR A 1 111 ? 10.289 -0.456 7.557 1.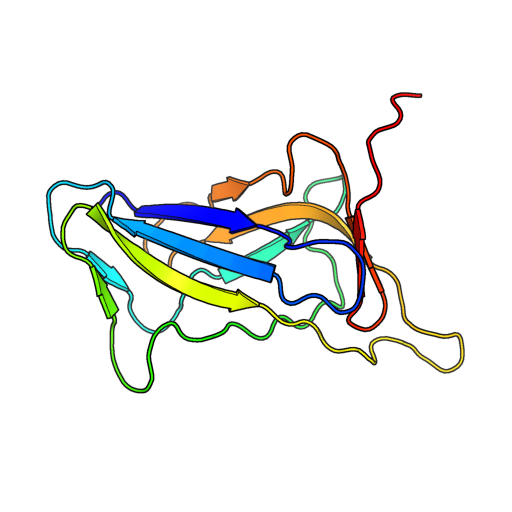00 54.78 111 THR A C 1
ATOM 808 O O . THR A 1 111 ? 10.796 0.541 7.053 1.00 54.78 111 THR A O 1
ATOM 811 N N . ASN A 1 112 ? 10.616 -0.862 8.792 1.00 50.81 112 ASN A N 1
ATOM 812 C CA . ASN A 1 112 ? 11.701 -0.278 9.607 1.00 50.81 112 ASN A CA 1
ATOM 813 C C . ASN A 1 112 ? 13.114 -0.487 9.002 1.00 50.81 112 ASN A C 1
ATOM 815 O O . ASN A 1 112 ? 14.107 -0.220 9.677 1.00 50.81 112 ASN A O 1
ATOM 819 N N . SER A 1 113 ? 13.245 -1.071 7.802 1.00 48.88 113 SER A N 1
ATOM 820 C CA . SER A 1 113 ? 14.524 -1.614 7.324 1.00 48.88 113 SER A CA 1
ATOM 821 C C . SER A 1 113 ? 14.882 -1.306 5.880 1.00 48.88 113 SER A C 1
ATOM 823 O O . SER A 1 113 ? 16.058 -1.436 5.566 1.00 48.88 113 SER A O 1
ATOM 825 N N . GLY A 1 114 ? 13.983 -0.836 5.020 1.00 59.62 114 GLY A N 1
ATOM 826 C CA . GLY A 1 114 ? 14.419 -0.235 3.768 1.00 59.62 114 GLY A CA 1
ATOM 827 C C . GLY A 1 114 ? 13.538 -0.430 2.561 1.00 59.62 114 GLY A C 1
ATOM 828 O O . GLY A 1 114 ? 12.546 -1.157 2.544 1.00 59.62 114 GLY A O 1
ATOM 829 N N . VAL A 1 115 ? 13.957 0.350 1.581 1.00 72.38 115 VAL A N 1
ATOM 830 C CA . VAL A 1 115 ? 13.518 0.418 0.201 1.00 72.38 115 VAL A CA 1
ATOM 831 C C . VAL A 1 115 ? 13.275 -0.983 -0.361 1.00 72.38 115 VAL A C 1
ATOM 833 O O . VAL A 1 115 ? 14.057 -1.901 -0.113 1.00 72.38 115 VAL A O 1
ATOM 836 N N . PHE A 1 116 ? 12.221 -1.160 -1.147 1.00 79.38 116 PHE A N 1
ATOM 837 C CA . PHE A 1 116 ? 11.964 -2.429 -1.821 1.00 79.38 116 PHE A CA 1
ATOM 838 C C . PHE A 1 116 ? 11.907 -2.240 -3.333 1.00 79.38 116 PHE A C 1
ATOM 840 O O . PHE A 1 116 ? 11.453 -1.213 -3.832 1.00 79.38 116 PHE A O 1
ATOM 847 N N . ASP A 1 117 ? 12.419 -3.227 -4.055 1.00 80.75 117 ASP A N 1
ATOM 848 C CA . ASP A 1 117 ? 12.413 -3.272 -5.510 1.00 80.75 117 ASP A CA 1
ATOM 849 C C . ASP A 1 117 ? 11.246 -4.158 -5.965 1.00 80.75 117 ASP A C 1
ATOM 851 O O . ASP A 1 117 ? 11.137 -5.315 -5.551 1.00 80.75 117 ASP A O 1
ATOM 855 N N . LEU A 1 118 ?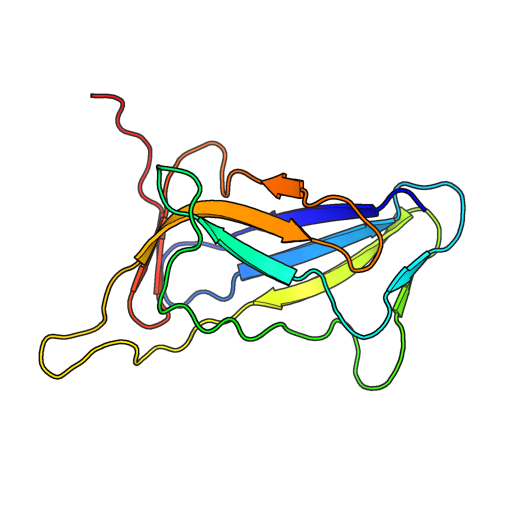 10.366 -3.603 -6.796 1.00 79.69 118 LEU A N 1
ATOM 856 C CA . LEU A 1 118 ? 9.241 -4.293 -7.418 1.00 79.69 118 LEU A CA 1
ATOM 857 C C . LEU A 1 118 ? 9.600 -4.654 -8.856 1.00 79.69 118 LEU A C 1
ATOM 859 O O . LEU A 1 118 ? 9.645 -3.778 -9.720 1.00 79.69 118 LEU A O 1
ATOM 863 N N . CYS A 1 119 ? 9.850 -5.935 -9.112 1.00 77.12 119 CYS A N 1
ATOM 864 C CA . CYS A 1 119 ? 10.314 -6.446 -10.399 1.00 77.12 119 CYS A CA 1
ATOM 865 C C . CYS A 1 119 ? 9.402 -7.583 -10.850 1.00 77.12 119 CYS A C 1
ATOM 867 O O . CYS A 1 119 ? 9.429 -8.659 -10.269 1.00 77.12 119 CYS A O 1
ATOM 869 N N . GLY A 1 120 ? 8.594 -7.364 -11.884 1.00 69.50 120 GLY A N 1
ATOM 870 C CA . GLY A 1 120 ? 7.840 -8.438 -12.532 1.00 69.50 120 GLY A CA 1
ATOM 871 C C . GLY A 1 120 ? 7.058 -9.365 -11.588 1.00 69.50 120 GLY A C 1
ATOM 872 O O . GLY A 1 120 ? 7.129 -10.583 -11.711 1.00 69.50 120 GLY A O 1
ATOM 873 N N . GLY A 1 121 ? 6.275 -8.782 -10.672 1.00 70.19 121 GLY A N 1
ATOM 874 C CA . GLY A 1 121 ? 5.446 -9.522 -9.706 1.00 70.19 121 GLY A CA 1
ATOM 875 C C . GLY A 1 121 ? 6.214 -9.999 -8.469 1.00 70.19 121 GLY A C 1
ATOM 876 O O . GLY A 1 121 ? 5.616 -10.518 -7.528 1.00 70.19 121 GLY A O 1
ATOM 877 N N . GLU A 1 122 ? 7.527 -9.781 -8.437 1.00 74.19 122 GLU A N 1
ATOM 878 C CA . GLU A 1 122 ? 8.364 -10.028 -7.275 1.00 74.19 122 GLU A CA 1
ATOM 879 C C . GLU A 1 122 ? 8.602 -8.744 -6.479 1.00 74.19 122 GLU A C 1
ATOM 881 O O . GLU A 1 122 ? 8.734 -7.656 -7.049 1.00 74.19 122 GLU A O 1
ATOM 886 N N . ALA A 1 123 ? 8.690 -8.878 -5.157 1.00 76.38 123 ALA A N 1
ATOM 887 C CA . ALA A 1 123 ? 9.248 -7.860 -4.275 1.00 76.38 123 ALA A CA 1
ATOM 888 C C . ALA A 1 123 ? 10.596 -8.338 -3.725 1.00 76.38 123 ALA A C 1
ATOM 890 O O . ALA A 1 123 ? 10.720 -9.473 -3.263 1.00 76.38 123 ALA A O 1
ATOM 891 N N . THR A 1 124 ? 11.597 -7.461 -3.717 1.00 76.06 124 THR A N 1
ATOM 892 C CA . THR A 1 124 ? 12.865 -7.673 -3.007 1.00 76.06 124 THR A CA 1
ATOM 893 C C . THR A 1 124 ? 13.057 -6.565 -1.983 1.00 76.06 124 THR A C 1
ATOM 895 O O . THR A 1 124 ? 13.087 -5.392 -2.338 1.00 76.06 124 THR A O 1
ATOM 898 N N . ILE A 1 125 ? 13.197 -6.925 -0.707 1.00 73.12 125 ILE A N 1
ATOM 899 C CA . ILE A 1 125 ? 13.460 -5.969 0.370 1.00 73.12 125 ILE A CA 1
ATOM 900 C C . ILE A 1 125 ? 14.966 -5.720 0.403 1.00 73.12 125 ILE A C 1
ATOM 902 O O . ILE A 1 125 ? 15.742 -6.625 0.712 1.00 73.12 125 ILE A O 1
ATOM 906 N N . SER A 1 126 ? 15.377 -4.494 0.095 1.00 65.19 126 SER A N 1
ATOM 907 C CA . SER A 1 126 ? 16.759 -4.058 0.236 1.00 65.19 126 SER A CA 1
ATOM 908 C C . SER A 1 126 ? 16.899 -3.372 1.591 1.00 65.19 126 SER A C 1
ATOM 910 O O . SER A 1 126 ? 16.311 -2.320 1.832 1.00 65.19 126 SER A O 1
ATOM 912 N N . SER A 1 127 ? 17.668 -3.965 2.507 1.00 54.81 127 SER A N 1
ATOM 913 C CA . SER A 1 127 ? 17.992 -3.285 3.762 1.00 54.81 127 SER A CA 1
ATOM 914 C C . SER A 1 127 ? 18.762 -1.991 3.474 1.00 54.81 127 SER A C 1
ATOM 916 O O . SER A 1 127 ? 19.675 -2.017 2.647 1.00 54.81 127 SER A O 1
ATOM 918 N N . TRP A 1 128 ? 18.451 -0.895 4.173 1.00 45.72 128 TRP A N 1
ATOM 919 C CA . TRP A 1 128 ? 19.288 0.307 4.200 1.00 45.72 128 TRP A CA 1
ATOM 920 C C . TRP A 1 128 ? 20.733 -0.095 4.523 1.00 45.72 128 TRP A C 1
ATOM 922 O O . TRP A 1 128 ? 21.018 -0.582 5.616 1.00 45.72 128 TRP A O 1
ATOM 932 N N . GLN A 1 129 ? 21.651 0.113 3.582 1.00 38.44 129 GLN A N 1
ATOM 933 C CA . GLN A 1 129 ? 23.008 0.486 3.950 1.00 38.44 129 GLN A CA 1
ATOM 934 C C . GLN A 1 129 ? 23.031 2.009 3.878 1.00 38.44 129 GLN A C 1
ATOM 936 O O . GLN A 1 129 ? 22.834 2.583 2.809 1.00 38.44 129 GLN A O 1
ATOM 941 N N . GLU A 1 130 ? 23.149 2.652 5.039 1.00 40.19 130 GLU A N 1
ATOM 942 C CA . GLU A 1 130 ? 23.668 4.016 5.092 1.00 40.19 130 GLU A CA 1
ATOM 943 C C . GLU A 1 130 ? 25.053 3.983 4.425 1.00 40.19 130 GLU A C 1
ATOM 945 O O . GLU A 1 130 ? 25.924 3.241 4.884 1.00 40.19 130 GLU A O 1
ATOM 950 N N . ASP A 1 131 ? 25.223 4.712 3.319 1.00 45.09 131 ASP A N 1
ATOM 951 C CA . ASP A 1 131 ? 26.556 5.102 2.837 1.00 45.09 131 ASP A CA 1
ATOM 952 C C . ASP A 1 131 ? 27.158 6.163 3.774 1.00 45.09 131 ASP A C 1
ATOM 954 O O . ASP A 1 131 ? 26.416 7.104 4.157 1.00 45.09 131 ASP A O 1
#

Organism: NCBI:txid418495

Secondary structure (DSSP, 8-state):
--EEEEEEE--SEE-PEEEEEEE-SSS-EEE-S-SPEEEEE-TTS-B-TT---EE--SSSSSPEEE-TT-EEEEEEE--S---BTTBPPEEEESEEEEE-TTS--EEE-S-SS--EEEETTEEEE------

pLDDT: mean 70.24, std 11.03, range [38.44, 88.56]